Protein AF-A0A937TLM1-F1 (afdb_monomer_lite)

Structure (mmCIF, N/CA/C/O backbone):
data_AF-A0A937TLM1-F1
#
_entry.id   AF-A0A937TLM1-F1
#
loop_
_atom_site.group_PDB
_atom_site.id
_atom_site.type_symbol
_atom_site.label_atom_id
_atom_site.label_alt_id
_atom_site.label_comp_id
_atom_site.label_asym_id
_atom_site.label_entity_id
_atom_site.label_seq_id
_atom_site.pdbx_PDB_ins_code
_atom_site.Cartn_x
_atom_site.Cartn_y
_atom_site.Cartn_z
_atom_site.occupancy
_atom_site.B_iso_or_equiv
_atom_site.auth_seq_id
_atom_site.auth_comp_id
_atom_site.auth_asym_id
_atom_site.auth_atom_id
_atom_site.pdbx_PDB_model_num
ATOM 1 N N . MET A 1 1 ? -3.747 -6.285 -3.279 1.00 82.81 1 MET A N 1
ATOM 2 C CA . MET A 1 1 ? -3.289 -7.308 -4.245 1.00 82.81 1 MET A CA 1
ATOM 3 C C . MET A 1 1 ? -3.858 -7.063 -5.642 1.00 82.81 1 MET A C 1
ATOM 5 O O . MET A 1 1 ? -3.093 -6.644 -6.496 1.00 82.81 1 MET A O 1
ATOM 9 N N . PHE A 1 2 ? -5.172 -7.208 -5.871 1.00 86.44 2 PHE A N 1
ATOM 10 C CA . PHE A 1 2 ? -5.784 -7.059 -7.208 1.00 86.44 2 PHE A CA 1
ATOM 11 C C . PHE A 1 2 ? -5.481 -5.732 -7.913 1.00 86.44 2 PHE A C 1
ATOM 13 O O . PHE A 1 2 ? -5.133 -5.737 -9.086 1.00 86.44 2 PHE A O 1
ATOM 20 N N . ARG A 1 3 ? -5.504 -4.606 -7.188 1.00 90.75 3 ARG A N 1
ATOM 21 C CA . ARG A 1 3 ? -5.095 -3.303 -7.738 1.00 90.75 3 ARG A CA 1
ATOM 22 C C . ARG A 1 3 ? -3.694 -3.328 -8.355 1.00 90.75 3 ARG A C 1
ATOM 24 O O . ARG A 1 3 ? -3.496 -2.808 -9.442 1.00 90.75 3 ARG A O 1
ATOM 31 N N . TYR A 1 4 ? -2.729 -3.915 -7.652 1.00 88.38 4 TYR A N 1
ATOM 32 C CA . TYR A 1 4 ? -1.344 -3.968 -8.116 1.00 88.38 4 TYR A CA 1
ATOM 33 C C . TYR A 1 4 ? -1.192 -4.877 -9.336 1.00 88.38 4 TYR A C 1
ATOM 35 O O . TYR A 1 4 ? -0.414 -4.565 -10.226 1.00 88.38 4 TYR A O 1
ATOM 43 N N . LEU A 1 5 ? -1.988 -5.947 -9.422 1.00 89.12 5 LEU A N 1
ATOM 44 C CA . LEU A 1 5 ? -2.040 -6.794 -10.613 1.00 89.12 5 LEU A CA 1
ATOM 45 C C . LEU A 1 5 ? -2.591 -6.031 -11.829 1.00 89.12 5 LEU A C 1
ATOM 47 O O . LEU A 1 5 ? -2.024 -6.118 -12.911 1.00 89.12 5 LEU A O 1
ATOM 51 N N . LEU A 1 6 ? -3.651 -5.236 -11.642 1.00 89.00 6 LEU A N 1
ATOM 52 C CA . LEU A 1 6 ? -4.195 -4.379 -12.701 1.00 89.00 6 LEU A CA 1
ATOM 53 C C . LEU A 1 6 ? -3.179 -3.330 -13.179 1.00 89.00 6 LEU A C 1
ATOM 55 O O . LEU A 1 6 ? -3.130 -3.031 -14.366 1.00 89.00 6 LEU A O 1
ATOM 59 N N . PHE A 1 7 ? -2.352 -2.798 -12.278 1.00 89.06 7 PHE A N 1
ATOM 60 C CA . PHE A 1 7 ? -1.284 -1.855 -12.629 1.00 89.06 7 PHE A CA 1
ATOM 61 C C . PHE A 1 7 ? -0.081 -2.523 -13.297 1.00 89.06 7 PHE A C 1
ATOM 63 O O . PHE A 1 7 ? 0.546 -1.907 -14.150 1.00 89.06 7 PHE A O 1
ATOM 70 N N . ALA A 1 8 ? 0.223 -3.774 -12.948 1.00 88.50 8 ALA A N 1
ATOM 71 C CA . ALA A 1 8 ? 1.286 -4.540 -13.590 1.00 88.50 8 ALA A CA 1
ATOM 72 C C . ALA A 1 8 ? 0.932 -4.948 -15.031 1.00 88.50 8 ALA A C 1
ATOM 74 O O . ALA A 1 8 ? 1.820 -5.027 -15.872 1.00 88.50 8 ALA A O 1
ATOM 75 N N . LEU A 1 9 ? -0.349 -5.222 -15.304 1.00 88.94 9 LEU A N 1
ATOM 76 C CA . LEU A 1 9 ? -0.834 -5.674 -16.615 1.00 88.94 9 LEU A CA 1
ATOM 77 C C . LEU A 1 9 ? -1.367 -4.537 -17.503 1.00 88.94 9 LEU A C 1
ATOM 79 O O . LEU A 1 9 ? -1.452 -4.700 -18.716 1.00 88.94 9 LEU A O 1
ATOM 83 N N . GLY A 1 10 ? -1.756 -3.406 -16.911 1.00 87.56 10 GLY A N 1
ATOM 84 C CA . GLY A 1 10 ? -2.294 -2.257 -17.635 1.00 87.56 10 GLY A CA 1
ATOM 85 C C . GLY A 1 10 ? -1.233 -1.495 -18.434 1.00 87.56 10 GLY A C 1
ATOM 86 O O . GLY A 1 10 ? -0.053 -1.483 -18.091 1.00 87.56 10 GLY A O 1
ATOM 87 N N . ASN A 1 11 ? -1.668 -0.808 -19.490 1.00 87.69 11 ASN A N 1
ATOM 88 C CA . ASN A 1 11 ? -0.828 0.065 -20.312 1.00 87.69 11 ASN A CA 1
ATOM 89 C C . ASN A 1 11 ? -1.571 1.363 -20.674 1.00 87.69 11 ASN A C 1
ATOM 91 O O . ASN A 1 11 ? -2.758 1.501 -20.385 1.00 87.69 11 ASN A O 1
ATOM 95 N N . ASN A 1 12 ? -0.878 2.317 -21.303 1.00 85.56 12 ASN A N 1
ATOM 96 C CA . ASN A 1 12 ? -1.455 3.609 -21.711 1.00 85.56 12 ASN A CA 1
ATOM 97 C C . ASN A 1 12 ? -2.247 3.551 -23.033 1.00 85.56 12 ASN A C 1
ATOM 99 O O . ASN A 1 12 ? -2.612 4.589 -23.576 1.00 85.56 12 ASN A O 1
ATOM 103 N N . GLU A 1 13 ? -2.503 2.353 -23.557 1.00 88.31 13 GLU A N 1
ATOM 104 C CA . GLU A 1 13 ? -3.184 2.128 -24.830 1.00 88.31 13 GLU A CA 1
ATOM 105 C C . GLU A 1 13 ? -4.476 1.324 -24.594 1.00 88.31 13 GLU A C 1
ATOM 107 O O . GLU A 1 13 ? -5.340 1.723 -23.811 1.00 88.31 13 GLU A O 1
ATOM 112 N N . ALA A 1 14 ? -4.623 0.165 -25.243 1.00 87.12 14 ALA A N 1
ATOM 113 C CA . ALA A 1 14 ? -5.826 -0.660 -25.190 1.00 87.12 14 ALA A CA 1
ATOM 114 C C . ALA A 1 14 ? -6.176 -1.174 -23.778 1.00 87.12 14 ALA A C 1
ATOM 116 O O . ALA A 1 14 ? -7.334 -1.499 -23.515 1.00 87.12 14 ALA A O 1
ATOM 117 N N . MET A 1 15 ? -5.207 -1.248 -22.858 1.00 90.06 15 MET A N 1
ATOM 118 C CA . MET A 1 15 ? -5.407 -1.760 -21.495 1.00 90.06 15 MET A CA 1
ATOM 119 C C . MET A 1 15 ? -5.524 -0.653 -20.436 1.00 90.06 15 MET A C 1
ATOM 121 O O . MET A 1 15 ? -5.478 -0.944 -19.239 1.00 90.06 15 MET A O 1
ATOM 125 N N . VAL A 1 16 ? -5.737 0.607 -20.838 1.00 92.06 16 VAL A N 1
ATOM 126 C CA . VAL A 1 16 ? -5.885 1.743 -19.904 1.00 92.06 16 VAL A CA 1
ATOM 127 C C . VAL A 1 16 ? -7.042 1.560 -18.917 1.00 92.06 16 VAL A C 1
ATOM 129 O O 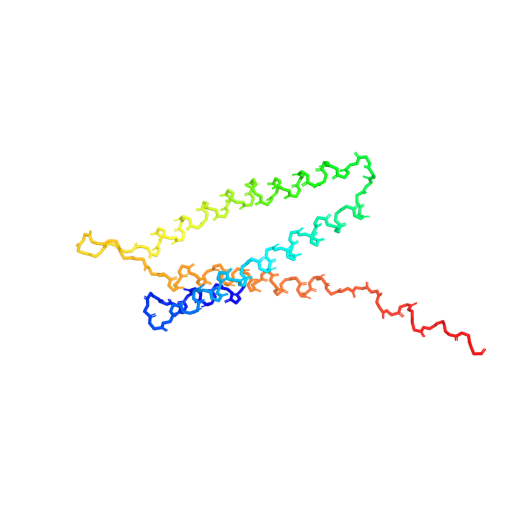. VAL A 1 16 ? -6.977 2.012 -17.773 1.00 92.06 16 VAL A O 1
ATOM 132 N N . TRP A 1 17 ? -8.083 0.822 -19.314 1.00 91.44 17 TRP A N 1
ATOM 133 C CA . TRP A 1 17 ? -9.212 0.499 -18.444 1.00 91.44 17 TRP A CA 1
ATOM 134 C C . TRP A 1 17 ? -8.766 -0.218 -17.161 1.00 91.44 17 TRP A C 1
ATOM 136 O O . TRP A 1 17 ? -9.320 0.058 -16.100 1.00 91.44 17 TRP A O 1
ATOM 146 N N . MET A 1 18 ? -7.721 -1.058 -17.218 1.00 91.44 18 MET A N 1
ATOM 147 C CA . MET A 1 18 ? -7.179 -1.752 -16.043 1.00 91.44 18 MET A CA 1
ATOM 148 C C . MET A 1 18 ? -6.607 -0.752 -15.032 1.00 91.44 18 MET A C 1
ATOM 150 O O . MET A 1 18 ? -6.803 -0.909 -13.825 1.00 91.44 18 MET A O 1
ATOM 154 N N . LEU A 1 19 ? -5.965 0.319 -15.514 1.00 90.94 19 LEU A N 1
ATOM 155 C CA . LEU A 1 19 ? -5.447 1.396 -14.670 1.00 90.94 19 LEU A CA 1
ATOM 156 C C . LEU A 1 19 ? -6.595 2.157 -13.996 1.00 90.94 19 LEU A C 1
ATOM 158 O O . LEU A 1 19 ? -6.580 2.340 -12.779 1.00 90.94 19 LEU A O 1
ATOM 162 N N . TYR A 1 20 ? -7.639 2.527 -14.742 1.00 93.06 20 TYR A N 1
ATOM 163 C CA . TYR A 1 20 ? -8.807 3.194 -14.156 1.00 93.06 20 TYR A CA 1
ATOM 164 C C . TYR A 1 20 ? -9.536 2.314 -13.140 1.00 93.06 20 TYR A C 1
ATOM 166 O O . TYR A 1 20 ? -9.853 2.774 -12.041 1.00 93.06 20 TYR A O 1
ATOM 174 N N . THR A 1 21 ? -9.734 1.029 -13.443 1.00 92.56 21 THR A N 1
ATOM 175 C CA . THR A 1 21 ? -10.310 0.071 -12.493 1.00 92.56 21 THR A CA 1
ATOM 176 C C . THR A 1 21 ? -9.444 -0.053 -11.239 1.00 92.56 21 THR A C 1
ATOM 178 O O . THR A 1 21 ? -9.974 -0.071 -10.129 1.00 92.56 21 THR A O 1
ATOM 181 N N . GLY A 1 22 ? -8.116 -0.078 -11.381 1.00 91.75 22 GLY A N 1
ATOM 182 C CA . GLY A 1 22 ? -7.199 -0.105 -10.244 1.00 91.75 22 GLY A CA 1
ATOM 183 C C . GLY A 1 22 ? -7.293 1.148 -9.363 1.00 91.75 22 GLY A C 1
ATOM 184 O O . GLY A 1 22 ? -7.252 1.031 -8.136 1.00 91.75 22 GLY A O 1
ATOM 185 N N . ILE A 1 23 ? -7.476 2.332 -9.956 1.00 91.94 23 ILE A N 1
ATOM 186 C CA . ILE A 1 23 ? -7.670 3.595 -9.224 1.00 91.94 23 ILE A CA 1
ATOM 187 C C . ILE A 1 23 ? -9.000 3.585 -8.458 1.00 91.94 23 ILE A C 1
ATOM 189 O O . ILE A 1 23 ? -9.020 3.894 -7.269 1.00 91.94 23 ILE A O 1
ATOM 193 N N . ILE A 1 24 ? -10.098 3.169 -9.095 1.00 94.38 24 ILE A N 1
ATOM 194 C CA . ILE A 1 24 ? -11.414 3.078 -8.439 1.00 94.38 24 ILE A CA 1
ATOM 195 C C . ILE A 1 24 ? -11.360 2.092 -7.268 1.00 94.38 24 ILE A C 1
ATOM 197 O O . ILE A 1 24 ? -11.777 2.413 -6.154 1.00 94.38 24 ILE A O 1
ATOM 201 N N . LEU A 1 25 ? -10.783 0.908 -7.498 1.00 92.50 25 LEU A N 1
ATOM 202 C CA . LEU A 1 25 ? -10.622 -0.107 -6.462 1.00 92.50 25 LEU A CA 1
ATOM 203 C C . LEU A 1 25 ? -9.787 0.416 -5.286 1.00 92.50 25 LEU A C 1
ATOM 205 O O . LEU A 1 25 ? -10.059 0.064 -4.141 1.00 92.50 25 LEU A O 1
ATOM 209 N N . HIS A 1 26 ? -8.793 1.273 -5.546 1.00 90.06 26 HIS A N 1
ATOM 210 C CA . HIS A 1 26 ? -8.019 1.903 -4.483 1.00 90.06 26 HIS A CA 1
ATOM 211 C C . HIS A 1 26 ? -8.899 2.719 -3.541 1.00 90.06 26 HIS A C 1
ATOM 213 O O . HIS A 1 26 ? -8.802 2.516 -2.334 1.00 90.06 26 HIS A O 1
ATOM 219 N N . GLY A 1 27 ? -9.750 3.593 -4.087 1.00 88.00 27 GLY A N 1
ATOM 220 C CA . GLY A 1 27 ? -10.615 4.469 -3.298 1.00 88.00 27 GLY A CA 1
ATOM 221 C C . GLY A 1 27 ? -11.564 3.679 -2.403 1.00 88.00 27 GLY A C 1
ATOM 222 O O . GLY A 1 27 ? -11.623 3.923 -1.202 1.00 88.00 27 GLY A O 1
ATOM 223 N N . VAL A 1 28 ? -12.218 2.660 -2.966 1.00 90.44 28 VAL A N 1
ATOM 224 C CA . VAL A 1 28 ? -13.136 1.791 -2.215 1.00 90.44 28 VAL A CA 1
ATOM 225 C C . VAL A 1 28 ? -12.402 1.050 -1.094 1.00 90.44 28 VAL A C 1
ATOM 227 O O . VAL A 1 28 ? -12.834 1.076 0.055 1.00 90.44 28 VAL A O 1
ATOM 230 N N . CYS A 1 29 ? -11.265 0.411 -1.390 1.00 89.25 29 CYS A N 1
ATOM 231 C CA . CYS A 1 29 ? -10.501 -0.312 -0.370 1.00 89.25 29 CYS A CA 1
ATOM 232 C C . CYS A 1 29 ? -9.941 0.613 0.717 1.00 89.25 29 CYS A C 1
ATOM 234 O O . CYS A 1 29 ? -9.893 0.225 1.883 1.00 89.25 29 CYS A O 1
ATOM 236 N N . TYR A 1 30 ? -9.487 1.804 0.330 1.00 86.31 30 TYR A N 1
ATOM 237 C CA . TYR A 1 30 ? -8.957 2.801 1.246 1.00 86.31 30 TYR A CA 1
ATOM 238 C C . TYR A 1 30 ? -10.039 3.265 2.223 1.00 86.31 30 TYR A C 1
ATOM 240 O O . TYR A 1 30 ? -9.835 3.171 3.430 1.00 86.31 30 TYR A O 1
ATOM 248 N N . ASP A 1 31 ? -11.210 3.662 1.726 1.00 88.81 31 ASP A N 1
ATOM 249 C CA . ASP A 1 31 ? -12.311 4.118 2.576 1.00 88.81 31 ASP A CA 1
ATOM 250 C C . ASP A 1 31 ? -12.714 3.042 3.592 1.00 88.81 31 ASP A C 1
ATOM 252 O O . ASP A 1 31 ? -12.646 3.264 4.801 1.00 88.81 31 ASP A O 1
ATOM 256 N N . PHE A 1 32 ? -12.991 1.820 3.127 1.00 85.50 32 PHE A N 1
ATOM 257 C CA . PHE A 1 32 ? -13.384 0.735 4.023 1.00 85.50 32 PHE A CA 1
ATOM 258 C C . PHE A 1 32 ? -12.320 0.406 5.068 1.00 85.50 32 PHE A C 1
ATOM 260 O O . PHE A 1 32 ? -12.665 0.215 6.233 1.00 85.50 32 PHE A O 1
ATOM 267 N N . PHE A 1 33 ? -11.044 0.328 4.688 1.00 84.44 33 PHE A N 1
ATOM 268 C CA . PHE A 1 33 ? -9.986 -0.029 5.630 1.00 84.44 33 PHE A CA 1
ATOM 269 C C . PHE A 1 33 ? -9.780 1.056 6.690 1.00 84.44 33 PHE A C 1
ATOM 271 O O . PHE A 1 33 ? -9.724 0.751 7.883 1.00 84.44 33 PHE A O 1
ATOM 278 N N . PHE A 1 34 ? -9.712 2.320 6.270 1.00 83.81 34 PHE A N 1
ATOM 279 C CA . PHE A 1 34 ? -9.460 3.425 7.186 1.00 83.81 34 PHE A CA 1
ATOM 280 C C . PHE A 1 34 ? -10.682 3.742 8.040 1.00 83.81 34 PHE A C 1
ATOM 282 O O . PHE A 1 34 ? -10.560 3.741 9.261 1.00 83.81 34 PHE A O 1
ATOM 289 N N . VAL A 1 35 ? -11.865 3.914 7.448 1.00 86.00 35 VAL A N 1
ATOM 290 C CA . VAL A 1 35 ? -13.084 4.234 8.204 1.00 86.00 35 VAL A CA 1
ATOM 291 C C . VAL A 1 35 ? -13.427 3.105 9.178 1.00 86.00 35 VAL A C 1
ATOM 293 O O . VAL A 1 35 ? -13.662 3.358 10.360 1.00 86.00 35 VAL A O 1
ATOM 296 N N . THR A 1 36 ? -13.374 1.840 8.742 1.00 87.44 36 THR A N 1
ATOM 297 C CA . THR A 1 36 ? -13.635 0.700 9.643 1.00 87.44 36 THR A CA 1
ATOM 298 C C . THR A 1 36 ? -12.573 0.591 10.734 1.00 87.44 36 THR A C 1
ATOM 300 O O . THR A 1 36 ? -12.913 0.330 11.889 1.00 87.44 36 THR A O 1
ATOM 303 N N . GLY A 1 37 ? -11.298 0.820 10.406 1.00 85.31 37 GLY A N 1
ATOM 304 C CA . GLY A 1 37 ? -10.207 0.819 11.381 1.00 85.31 37 GLY A CA 1
ATOM 305 C C . GLY A 1 37 ? -10.388 1.894 12.453 1.00 85.31 37 GLY A C 1
ATOM 306 O O . GLY A 1 37 ? -10.266 1.612 13.647 1.00 85.31 37 GLY A O 1
ATOM 307 N N . GLN A 1 38 ? -10.771 3.102 12.042 1.00 86.38 38 GLN A N 1
ATOM 308 C CA . GLN A 1 38 ? -11.069 4.203 12.952 1.00 86.38 38 GLN A CA 1
ATOM 309 C C . GLN A 1 38 ? -12.276 3.879 13.842 1.00 86.38 38 GLN A C 1
ATOM 311 O O . GLN A 1 38 ? -12.184 4.053 15.057 1.00 86.38 38 GLN A O 1
ATOM 316 N N . ILE A 1 39 ? -13.368 3.337 13.289 1.00 88.00 39 ILE A N 1
ATOM 317 C CA . ILE A 1 39 ? -14.546 2.911 14.070 1.00 88.00 39 ILE A CA 1
ATOM 318 C C . ILE A 1 39 ? -14.178 1.805 15.071 1.00 88.00 39 ILE A C 1
ATOM 320 O O . ILE A 1 39 ? -14.628 1.828 16.217 1.00 88.00 39 ILE A O 1
ATOM 324 N N . PHE A 1 40 ? -13.363 0.829 14.664 1.00 86.44 40 PHE A N 1
ATOM 325 C CA . PHE A 1 40 ? -12.926 -0.261 15.536 1.00 86.44 40 PHE A CA 1
ATOM 326 C C . PHE A 1 40 ? -12.116 0.259 16.726 1.00 86.44 40 PHE A C 1
ATOM 328 O O . PHE A 1 40 ? -12.375 -0.122 17.870 1.00 86.44 40 PHE A O 1
ATOM 335 N N . VAL A 1 41 ? -11.170 1.163 16.474 1.00 85.62 41 VAL A N 1
ATOM 336 C CA . VAL A 1 41 ? -10.363 1.757 17.541 1.00 85.62 41 VAL A CA 1
ATOM 337 C C . VAL A 1 41 ? -11.190 2.666 18.432 1.00 85.62 41 VAL A C 1
ATOM 339 O O . VAL A 1 41 ? -11.037 2.595 19.648 1.00 85.62 41 VAL A O 1
ATOM 342 N N . ASP A 1 42 ? -12.125 3.436 17.879 1.00 85.75 42 ASP A N 1
ATOM 343 C CA . ASP A 1 42 ?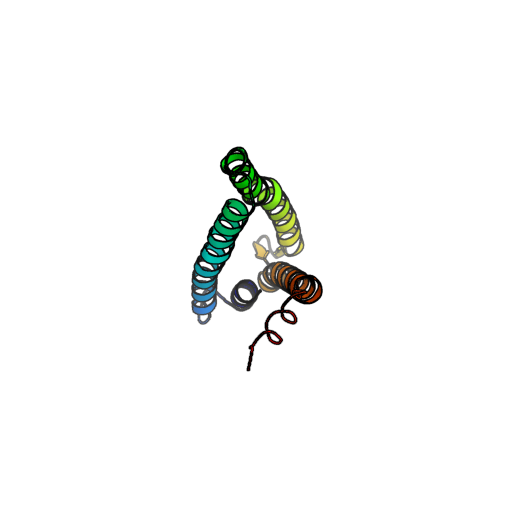 -13.044 4.238 18.685 1.00 85.75 42 ASP A CA 1
ATOM 344 C C . ASP A 1 42 ? -13.916 3.379 19.621 1.00 85.75 42 ASP A C 1
ATOM 346 O O . ASP A 1 42 ? -14.167 3.761 20.766 1.00 85.75 42 ASP A O 1
ATOM 350 N N . LYS A 1 43 ? -14.328 2.186 19.168 1.00 86.19 43 LYS A N 1
ATOM 351 C CA . LYS A 1 43 ? -15.062 1.212 19.992 1.00 86.19 43 LYS A CA 1
ATOM 352 C C . LYS A 1 43 ? -14.198 0.545 21.061 1.00 86.19 43 LYS A C 1
ATOM 354 O O . LYS A 1 43 ? -14.725 0.168 22.106 1.00 86.19 43 LYS A O 1
ATOM 359 N N . LYS A 1 44 ? -12.905 0.336 20.799 1.00 86.62 44 LYS A N 1
ATOM 360 C CA . LYS A 1 44 ? -12.002 -0.379 21.716 1.00 86.62 44 LYS A CA 1
ATOM 361 C C . LYS A 1 44 ? -11.307 0.547 22.719 1.00 86.62 44 LYS A C 1
ATOM 363 O O . LYS A 1 44 ? -10.961 0.091 23.808 1.00 86.62 44 LYS A O 1
ATOM 368 N N . ALA A 1 45 ? -11.095 1.816 22.369 1.00 87.25 45 ALA A N 1
ATOM 369 C CA . ALA A 1 45 ? -10.377 2.784 23.189 1.00 87.25 45 ALA A CA 1
ATOM 370 C C . ALA A 1 45 ? -11.263 3.403 24.296 1.00 87.25 45 ALA A C 1
ATOM 372 O O . ALA A 1 45 ? -12.424 3.740 24.046 1.00 87.25 45 ALA A O 1
ATOM 373 N N . PRO A 1 46 ? -10.717 3.631 25.507 1.00 84.44 46 PRO A N 1
ATOM 374 C CA . PRO A 1 46 ? -11.389 4.396 26.557 1.00 84.44 46 PRO A CA 1
ATOM 375 C C . PRO A 1 46 ? -11.728 5.816 26.092 1.00 84.44 46 PRO A C 1
ATOM 377 O O . PRO A 1 46 ? -10.939 6.432 25.375 1.00 84.44 46 PRO A O 1
ATOM 380 N N . SER A 1 47 ? -12.853 6.372 26.552 1.00 82.12 47 SER A N 1
ATOM 381 C CA . SER A 1 47 ? -13.374 7.674 26.097 1.00 82.12 47 SER A CA 1
ATOM 382 C C . SER A 1 47 ? -12.360 8.824 26.147 1.00 82.12 47 SER A C 1
ATOM 384 O O . SER A 1 47 ? -12.338 9.650 25.240 1.00 82.12 47 SER A O 1
ATOM 386 N N . HIS A 1 48 ? -11.480 8.842 27.150 1.00 87.44 48 HIS A N 1
ATOM 387 C CA . HIS A 1 48 ? -10.451 9.870 27.327 1.00 87.44 48 HIS A CA 1
ATOM 388 C C . HIS A 1 48 ? -9.199 9.685 26.442 1.00 87.44 48 HIS A C 1
ATOM 390 O O . HIS A 1 48 ? -8.412 10.616 26.313 1.00 87.44 48 HIS A O 1
ATOM 396 N N . LEU A 1 49 ? -9.007 8.518 25.808 1.00 88.06 49 LEU A N 1
ATOM 397 C CA . LEU A 1 49 ? -7.845 8.215 24.950 1.00 88.06 49 LEU A CA 1
ATOM 398 C C . LEU A 1 49 ? -8.191 8.092 23.465 1.00 88.06 49 LEU A C 1
ATOM 400 O O . LEU A 1 49 ? -7.286 7.945 22.646 1.00 88.06 49 LEU A O 1
ATOM 404 N N . LYS A 1 50 ? -9.472 8.181 23.093 1.00 87.56 50 LYS A N 1
ATOM 405 C CA . LYS A 1 50 ? -9.937 8.049 21.702 1.00 87.56 50 LYS A CA 1
ATOM 406 C C . LYS A 1 50 ? -9.169 8.949 20.735 1.00 87.56 50 LYS A C 1
ATOM 408 O O . LYS A 1 50 ? -8.637 8.460 19.744 1.00 87.56 50 LYS A O 1
ATOM 413 N N . ALA A 1 51 ? -9.040 10.237 21.056 1.00 88.06 51 ALA A N 1
ATOM 414 C CA . ALA A 1 51 ? -8.317 11.193 20.216 1.00 88.06 51 ALA A CA 1
ATOM 415 C C . ALA A 1 51 ? -6.833 10.818 20.041 1.00 88.06 51 ALA A C 1
ATOM 417 O O . ALA A 1 51 ? -6.300 10.883 18.935 1.00 88.06 51 ALA A O 1
ATOM 418 N N . SER A 1 52 ? -6.182 10.354 21.113 1.00 91.50 52 SER A N 1
ATOM 419 C CA . SER A 1 52 ? -4.788 9.900 21.070 1.00 91.50 52 SER A CA 1
ATOM 420 C C . SER A 1 52 ? -4.629 8.625 20.232 1.00 91.50 52 SER A C 1
ATOM 422 O O . SER A 1 52 ? -3.720 8.542 19.409 1.00 91.50 52 SER A O 1
ATOM 424 N N . ALA A 1 53 ? -5.554 7.668 20.356 1.00 89.00 53 ALA A N 1
ATOM 425 C CA . ALA A 1 53 ? -5.543 6.431 19.578 1.00 89.00 53 ALA A CA 1
ATOM 426 C C . ALA A 1 53 ? -5.766 6.682 18.072 1.00 89.00 53 ALA A C 1
ATOM 428 O O . ALA A 1 53 ? -5.060 6.112 17.241 1.00 89.00 53 ALA A O 1
ATOM 429 N N . GLN A 1 54 ? -6.683 7.586 17.710 1.00 87.81 54 GLN A N 1
ATOM 430 C CA . GLN A 1 54 ? -6.893 8.013 16.317 1.00 87.81 54 GLN A CA 1
ATOM 431 C C . GLN A 1 54 ? -5.661 8.730 15.746 1.00 87.81 54 GLN A C 1
ATOM 433 O O . GLN A 1 54 ? -5.243 8.459 14.616 1.00 87.81 54 GLN A O 1
ATOM 438 N N . GLY A 1 55 ? -5.036 9.605 16.543 1.00 90.38 55 GLY A N 1
ATOM 439 C CA . GLY A 1 55 ? -3.776 10.254 16.182 1.00 90.38 55 GLY A CA 1
ATOM 440 C C . GLY A 1 55 ? -2.649 9.244 15.962 1.00 90.38 55 GLY A C 1
ATOM 441 O O . GLY A 1 55 ? -1.908 9.354 14.990 1.00 90.38 55 GLY A O 1
ATOM 442 N N . MET A 1 56 ? -2.566 8.208 16.800 1.00 91.81 56 MET A N 1
ATOM 443 C CA . MET A 1 56 ? -1.564 7.147 16.677 1.00 91.81 56 MET A CA 1
ATOM 444 C C . MET A 1 56 ? -1.744 6.317 15.402 1.00 91.81 56 MET A C 1
ATOM 446 O O . MET A 1 56 ? -0.756 6.050 14.727 1.00 91.81 56 MET A O 1
ATOM 450 N N . ILE A 1 57 ? -2.975 5.953 15.025 1.00 88.75 57 ILE A N 1
ATOM 451 C CA . ILE A 1 57 ? -3.249 5.261 13.748 1.00 88.75 57 ILE A CA 1
ATOM 452 C C . ILE A 1 57 ? -2.844 6.132 12.568 1.00 88.75 57 ILE A C 1
ATOM 454 O O . ILE A 1 57 ? -2.194 5.662 11.633 1.00 88.75 57 ILE A O 1
ATOM 458 N N . THR A 1 58 ? -3.212 7.410 12.624 1.00 90.06 58 THR A N 1
ATOM 459 C CA . THR A 1 58 ? -2.882 8.386 11.586 1.00 90.06 58 THR A CA 1
ATOM 460 C C . THR A 1 58 ? -1.367 8.516 11.438 1.00 90.06 58 THR A C 1
ATOM 462 O O . THR A 1 58 ? -0.847 8.406 10.331 1.00 90.06 58 THR A O 1
ATOM 465 N N . PHE A 1 59 ? -0.638 8.659 12.547 1.00 93.44 59 PHE A N 1
ATOM 466 C CA . PHE A 1 59 ? 0.822 8.713 12.559 1.00 93.44 59 PHE A CA 1
ATOM 467 C C . PHE A 1 59 ? 1.464 7.408 12.075 1.00 93.44 59 PHE A C 1
ATOM 469 O O . PHE A 1 59 ? 2.384 7.437 11.262 1.00 93.44 59 PHE A O 1
ATOM 476 N N . ALA A 1 60 ? 0.978 6.256 12.536 1.00 92.81 60 ALA A N 1
ATOM 477 C CA . ALA A 1 60 ? 1.496 4.964 12.108 1.00 92.81 60 ALA A CA 1
ATOM 478 C C . ALA A 1 60 ? 1.322 4.771 10.596 1.00 92.81 60 ALA A C 1
ATOM 480 O O . ALA A 1 60 ? 2.215 4.240 9.941 1.00 92.81 60 ALA A O 1
ATOM 481 N N . THR A 1 61 ? 0.211 5.250 10.032 1.00 88.81 61 THR A N 1
ATOM 482 C CA . THR A 1 61 ? -0.115 5.014 8.624 1.00 88.81 61 THR A CA 1
ATOM 483 C C . THR A 1 61 ? 0.472 6.062 7.680 1.00 88.81 61 THR A C 1
ATOM 485 O O . THR A 1 61 ? 1.124 5.705 6.701 1.00 88.81 61 THR A O 1
ATOM 488 N N . TYR A 1 62 ? 0.287 7.351 7.975 1.00 89.88 62 TYR A N 1
ATOM 489 C CA . TYR A 1 62 ? 0.752 8.457 7.125 1.00 89.88 62 TYR A CA 1
ATOM 490 C C . TYR A 1 62 ? 2.082 9.06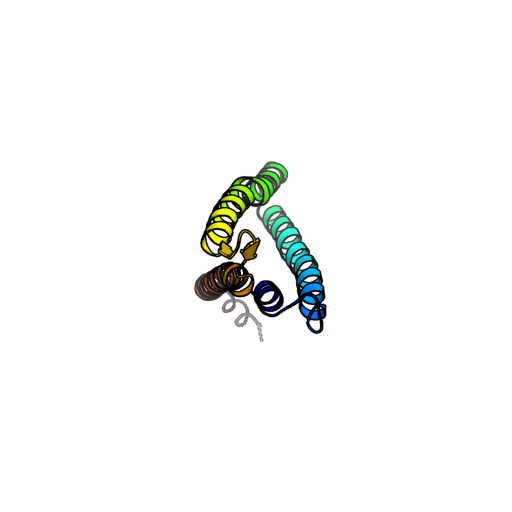2 7.554 1.00 89.88 62 TYR A C 1
ATOM 492 O O . TYR A 1 62 ? 2.716 9.745 6.760 1.00 89.88 62 TYR A O 1
ATOM 500 N N . GLY A 1 63 ? 2.516 8.823 8.788 1.00 92.75 63 GLY A N 1
ATOM 501 C CA . GLY A 1 63 ? 3.856 9.179 9.233 1.00 92.75 63 GLY A CA 1
ATOM 502 C C . GLY A 1 63 ? 4.824 8.056 8.893 1.00 92.75 63 GLY A C 1
ATOM 503 O O . GLY A 1 63 ? 5.405 8.010 7.809 1.00 92.75 63 GLY A O 1
ATOM 504 N N . LEU A 1 64 ? 4.977 7.119 9.826 1.00 94.69 64 LEU A N 1
ATOM 505 C CA . LEU A 1 64 ? 6.012 6.092 9.737 1.00 94.69 64 LEU A CA 1
ATOM 506 C C . LEU A 1 64 ? 5.799 5.135 8.555 1.00 94.69 64 LEU A C 1
ATOM 508 O O . LEU A 1 64 ? 6.742 4.848 7.819 1.00 94.69 64 LEU A O 1
ATOM 512 N N . GLY A 1 65 ? 4.567 4.665 8.348 1.00 92.19 65 GLY A N 1
ATOM 513 C CA . GLY A 1 65 ? 4.234 3.733 7.271 1.00 92.19 65 GLY A CA 1
ATOM 514 C C . GLY A 1 65 ? 4.516 4.313 5.887 1.00 92.19 65 GLY A C 1
ATOM 515 O O . GLY A 1 65 ? 5.186 3.676 5.073 1.00 92.19 65 GLY A O 1
ATOM 516 N N . MET A 1 66 ? 4.071 5.546 5.634 1.00 93.12 66 MET A N 1
ATOM 517 C CA . MET A 1 66 ? 4.341 6.239 4.373 1.00 93.12 66 MET A CA 1
ATOM 518 C C . MET A 1 66 ? 5.832 6.525 4.179 1.00 93.12 66 MET A C 1
ATOM 520 O O . MET A 1 66 ? 6.335 6.348 3.069 1.00 93.12 66 MET A O 1
ATOM 524 N N . PHE A 1 67 ? 6.549 6.918 5.235 1.00 94.94 67 PHE A N 1
ATOM 525 C CA . PHE A 1 67 ? 7.991 7.157 5.170 1.00 94.94 67 PHE A CA 1
ATOM 526 C C . PHE A 1 67 ? 8.755 5.904 4.725 1.00 94.94 67 PHE A C 1
ATOM 528 O O . PHE A 1 67 ? 9.458 5.932 3.713 1.00 94.94 67 PHE A O 1
ATOM 535 N N . ILE A 1 68 ? 8.559 4.782 5.426 1.00 94.75 68 ILE A N 1
ATOM 536 C CA . ILE A 1 68 ? 9.216 3.509 5.096 1.00 94.75 68 ILE A CA 1
ATOM 537 C C . ILE A 1 68 ? 8.782 3.031 3.706 1.00 94.75 68 ILE A C 1
ATOM 539 O O . ILE A 1 68 ? 9.621 2.621 2.905 1.00 94.75 68 ILE A O 1
ATOM 543 N N . GLY A 1 69 ? 7.485 3.115 3.397 1.00 91.62 69 GLY A N 1
ATOM 544 C CA . GLY A 1 69 ? 6.936 2.682 2.114 1.00 91.62 69 GLY A CA 1
ATOM 545 C C . GLY A 1 69 ? 7.511 3.459 0.931 1.00 91.62 69 GLY A C 1
ATOM 546 O O . GLY A 1 69 ? 7.867 2.859 -0.080 1.00 91.62 69 GLY A O 1
ATOM 547 N N . THR A 1 70 ? 7.660 4.776 1.067 1.00 92.94 70 THR A N 1
ATOM 548 C CA . THR A 1 70 ? 8.216 5.636 0.011 1.00 92.94 70 THR A CA 1
ATOM 549 C C . THR A 1 70 ? 9.702 5.370 -0.183 1.00 92.94 70 THR A C 1
ATOM 551 O O . THR A 1 70 ? 10.156 5.230 -1.317 1.00 92.94 70 THR A O 1
ATOM 554 N N . TRP A 1 71 ? 10.454 5.235 0.912 1.00 94.00 71 TRP A N 1
ATOM 555 C CA . TRP A 1 71 ? 11.875 4.900 0.854 1.00 94.00 71 TRP A CA 1
ATOM 556 C C . TRP A 1 71 ? 12.112 3.549 0.167 1.00 94.00 71 TRP A C 1
ATOM 558 O O . TRP A 1 71 ? 12.890 3.459 -0.782 1.00 94.00 71 TRP A O 1
ATOM 568 N N . PHE A 1 72 ? 11.370 2.518 0.573 1.00 93.81 72 PHE A N 1
ATOM 569 C CA . PHE A 1 72 ? 11.451 1.188 -0.026 1.00 93.81 72 PHE A CA 1
ATOM 570 C C . PHE A 1 72 ? 10.997 1.174 -1.494 1.00 93.81 72 PHE A C 1
ATOM 572 O O . PHE A 1 72 ? 11.656 0.573 -2.341 1.00 93.81 72 PHE A O 1
ATOM 579 N N . SER A 1 73 ? 9.915 1.887 -1.825 1.00 91.19 73 SER A N 1
ATOM 580 C CA . SER A 1 73 ? 9.453 2.034 -3.209 1.00 91.19 73 SER A CA 1
ATOM 581 C C . SER A 1 73 ? 10.504 2.710 -4.089 1.00 91.19 73 SER A C 1
ATOM 583 O O . SER A 1 73 ? 10.678 2.301 -5.233 1.00 91.19 73 SER A O 1
ATOM 585 N N . GLY A 1 74 ? 11.217 3.715 -3.573 1.00 90.75 74 GLY A N 1
ATOM 586 C CA . GLY A 1 74 ? 12.297 4.385 -4.298 1.00 90.75 74 GLY A CA 1
ATOM 587 C C . GLY A 1 74 ? 13.450 3.439 -4.638 1.00 90.75 74 GLY A C 1
ATOM 588 O O . GLY A 1 74 ? 13.934 3.451 -5.767 1.00 90.75 74 GLY A O 1
ATOM 589 N N . LEU A 1 75 ? 13.836 2.568 -3.698 1.00 91.75 75 LEU A N 1
ATOM 590 C CA . LEU A 1 75 ? 14.862 1.544 -3.929 1.00 91.75 75 LEU A CA 1
ATOM 591 C C . LEU A 1 75 ? 14.442 0.545 -5.012 1.00 91.75 75 LEU A C 1
ATOM 593 O O . LEU A 1 75 ? 15.231 0.244 -5.905 1.00 91.75 75 LEU A O 1
ATOM 597 N N . ILE A 1 76 ? 13.195 0.067 -4.960 1.00 91.31 76 ILE A N 1
ATOM 598 C CA . ILE A 1 76 ? 12.651 -0.854 -5.967 1.00 91.31 76 ILE A CA 1
ATOM 599 C C . ILE A 1 76 ? 12.649 -0.196 -7.342 1.00 91.31 76 ILE A C 1
ATOM 601 O O . ILE A 1 76 ? 13.200 -0.753 -8.286 1.00 91.31 76 ILE A O 1
ATOM 605 N N . VAL A 1 77 ? 12.055 0.995 -7.462 1.00 90.69 77 VAL A N 1
ATOM 606 C CA . VAL A 1 77 ? 11.987 1.699 -8.746 1.00 90.69 77 VAL A CA 1
ATOM 607 C C . VAL A 1 77 ? 13.394 1.922 -9.284 1.00 90.69 77 VAL A C 1
ATOM 609 O O . VAL A 1 77 ? 13.636 1.608 -10.443 1.00 90.69 77 VAL A O 1
ATOM 612 N N . GLY A 1 78 ? 14.339 2.367 -8.451 1.00 88.50 78 GLY A N 1
ATOM 613 C CA . GLY A 1 78 ? 15.736 2.543 -8.846 1.00 88.50 78 GLY A CA 1
ATOM 614 C C . GLY A 1 78 ? 16.386 1.263 -9.381 1.00 88.50 78 GLY A C 1
ATOM 615 O O . GLY A 1 78 ? 17.060 1.315 -10.403 1.00 88.50 78 GLY A O 1
ATOM 616 N N . PHE A 1 79 ? 16.141 0.112 -8.748 1.00 87.25 79 PHE A N 1
ATOM 617 C CA . PHE A 1 79 ? 16.687 -1.179 -9.184 1.00 87.25 79 PHE A CA 1
ATOM 618 C C . PHE A 1 79 ? 16.107 -1.658 -10.524 1.00 87.25 79 PHE A C 1
ATOM 620 O O . PHE A 1 79 ? 16.833 -2.183 -11.362 1.00 87.25 79 PHE A O 1
ATOM 627 N N . PHE A 1 80 ? 14.810 -1.436 -10.752 1.00 87.19 80 PHE A N 1
ATOM 628 C CA . PHE A 1 80 ? 14.106 -1.797 -11.994 1.00 87.19 80 PHE A CA 1
ATOM 629 C C . PHE A 1 80 ? 14.097 -0.665 -13.033 1.00 87.19 80 PHE A C 1
ATOM 631 O O . PHE A 1 80 ? 13.281 -0.649 -13.959 1.00 87.19 80 PHE A O 1
ATOM 638 N N . THR A 1 81 ? 15.008 0.297 -12.886 1.00 87.50 81 THR A N 1
ATOM 639 C CA . THR A 1 81 ? 15.232 1.367 -13.853 1.00 87.50 81 THR A CA 1
ATOM 640 C C . THR A 1 81 ? 16.521 1.092 -14.611 1.00 87.50 81 THR A C 1
ATOM 642 O O . THR A 1 81 ? 17.602 1.076 -14.031 1.00 87.50 81 THR A O 1
ATOM 645 N N . THR A 1 82 ? 16.421 0.898 -15.924 1.00 80.62 82 THR A N 1
ATOM 646 C CA . THR A 1 82 ? 17.579 0.727 -16.810 1.00 80.62 82 THR A CA 1
ATOM 647 C C . THR A 1 82 ? 17.738 1.963 -17.685 1.00 80.62 82 THR A C 1
ATOM 649 O O . THR A 1 82 ? 16.766 2.453 -18.252 1.00 80.62 82 THR A O 1
ATOM 652 N N . SER A 1 83 ? 18.965 2.469 -17.820 1.00 75.62 83 SER A N 1
ATOM 653 C CA . SER A 1 83 ? 19.281 3.498 -18.813 1.00 75.62 83 SER A CA 1
ATOM 654 C C . SER A 1 83 ? 19.740 2.818 -20.097 1.00 75.62 83 SER A C 1
ATOM 656 O O . SER A 1 83 ? 20.783 2.164 -20.113 1.00 75.62 83 SER A O 1
ATOM 658 N N . GLN A 1 84 ? 18.960 2.947 -21.168 1.00 68.62 84 GLN A N 1
ATOM 659 C CA . GLN A 1 84 ? 19.326 2.459 -22.495 1.00 68.62 84 GLN A CA 1
ATOM 660 C C . GLN A 1 84 ? 19.348 3.651 -23.455 1.00 68.62 84 GLN A C 1
ATOM 662 O O . GLN A 1 84 ? 18.369 4.383 -23.568 1.00 68.62 84 GLN A O 1
ATOM 667 N N . ASN A 1 85 ? 20.483 3.885 -24.123 1.00 69.06 85 ASN A N 1
ATOM 668 C CA . ASN A 1 85 ? 20.675 5.005 -25.060 1.00 69.06 85 ASN A CA 1
ATOM 669 C C . ASN A 1 85 ? 20.334 6.397 -24.483 1.00 69.06 85 ASN A C 1
ATOM 671 O O . ASN A 1 85 ? 19.793 7.250 -25.182 1.00 69.06 85 ASN A O 1
ATOM 675 N N . GLY A 1 86 ? 20.625 6.631 -23.199 1.00 74.38 86 GLY A N 1
ATOM 676 C CA . GLY A 1 86 ? 20.319 7.902 -22.531 1.00 74.38 86 GLY A CA 1
ATOM 677 C C . GLY A 1 86 ? 18.834 8.104 -22.208 1.00 74.38 86 GLY A C 1
ATOM 678 O O . GLY A 1 86 ? 18.466 9.167 -21.713 1.00 74.38 86 GLY A O 1
ATOM 679 N N . GLN A 1 87 ? 17.989 7.097 -22.453 1.00 73.19 87 GLN A N 1
ATOM 680 C CA . GLN A 1 87 ? 16.598 7.078 -22.023 1.00 73.19 87 GLN A CA 1
ATOM 681 C C . GLN A 1 87 ? 16.418 6.163 -20.815 1.00 73.19 87 GLN A C 1
ATOM 683 O O . GLN A 1 87 ? 16.852 5.010 -20.796 1.00 73.19 87 GLN A O 1
ATOM 688 N N . THR A 1 88 ? 15.759 6.703 -19.796 1.00 80.31 88 THR A N 1
ATOM 689 C CA . THR A 1 88 ? 15.381 5.980 -18.585 1.00 80.31 88 THR A CA 1
ATOM 690 C C . THR A 1 88 ? 14.172 5.097 -18.886 1.00 80.31 88 THR A C 1
ATOM 692 O O . THR A 1 88 ? 13.074 5.604 -19.111 1.00 80.31 88 THR A O 1
ATOM 695 N N . MET A 1 89 ? 14.363 3.779 -18.890 1.00 82.19 89 MET A N 1
ATOM 696 C CA . MET A 1 89 ? 13.294 2.794 -19.033 1.00 82.19 89 MET A CA 1
ATOM 697 C C . MET A 1 89 ? 12.971 2.161 -17.681 1.00 82.19 89 MET A C 1
ATOM 699 O O . MET A 1 89 ? 13.840 1.591 -17.020 1.00 82.19 89 MET A O 1
ATOM 703 N N . HIS A 1 90 ? 11.704 2.253 -17.281 1.00 86.31 90 HIS A N 1
ATOM 704 C CA . HIS A 1 90 ? 11.189 1.645 -16.057 1.00 86.31 90 HIS A CA 1
ATOM 705 C C . HIS A 1 90 ? 10.475 0.335 -16.382 1.00 86.31 90 HIS A C 1
ATOM 707 O O . HIS A 1 90 ? 9.562 0.308 -17.210 1.00 86.31 90 HIS A O 1
ATOM 713 N N . GLN A 1 91 ? 10.852 -0.740 -15.697 1.00 87.94 91 GLN A N 1
ATOM 714 C CA . GLN A 1 91 ? 10.183 -2.030 -15.829 1.00 87.94 91 GLN A CA 1
ATOM 715 C C . GLN A 1 91 ? 8.952 -2.069 -14.904 1.00 87.94 91 GLN A C 1
ATOM 717 O O . GLN A 1 91 ? 8.982 -2.548 -13.770 1.00 87.94 91 GLN A O 1
ATOM 722 N N . TRP A 1 92 ? 7.859 -1.446 -15.360 1.00 86.56 92 TRP A N 1
ATOM 723 C CA . TRP A 1 92 ? 6.657 -1.211 -14.547 1.00 86.56 92 TRP A CA 1
ATOM 724 C C . TRP A 1 92 ? 6.002 -2.496 -14.038 1.00 86.56 92 TRP A C 1
ATOM 726 O O . TRP A 1 92 ? 5.471 -2.509 -12.928 1.00 86.56 92 TRP A O 1
ATOM 736 N N . MET A 1 93 ? 6.055 -3.576 -14.816 1.00 87.75 93 MET A N 1
ATOM 737 C CA . MET A 1 93 ? 5.465 -4.853 -14.430 1.00 87.75 93 MET A CA 1
ATOM 738 C C . MET A 1 93 ? 6.127 -5.406 -13.161 1.00 87.75 93 MET A C 1
ATOM 740 O O . MET A 1 93 ? 5.426 -5.688 -12.188 1.00 87.75 93 MET A O 1
ATOM 744 N N . GLU A 1 94 ? 7.459 -5.499 -13.118 1.00 87.81 94 GLU A N 1
ATOM 745 C CA . GLU A 1 94 ? 8.204 -5.955 -11.940 1.00 87.81 94 GLU A CA 1
ATOM 746 C C . GLU A 1 94 ? 7.996 -5.018 -10.746 1.00 87.81 94 GLU A C 1
ATOM 748 O O . GLU A 1 94 ? 7.730 -5.480 -9.632 1.00 87.81 94 GLU A O 1
ATOM 753 N N . ILE A 1 95 ? 8.031 -3.701 -10.986 1.00 91.00 95 ILE A N 1
ATOM 754 C CA . ILE A 1 95 ? 7.818 -2.681 -9.949 1.00 91.00 95 ILE A CA 1
ATOM 755 C C . ILE A 1 95 ? 6.460 -2.870 -9.264 1.00 91.00 95 ILE A C 1
ATOM 757 O O . ILE A 1 95 ? 6.375 -2.780 -8.039 1.00 91.00 95 ILE A O 1
ATOM 761 N N . TRP A 1 96 ? 5.397 -3.154 -10.023 1.00 90.50 96 TRP A N 1
ATOM 762 C CA . TRP A 1 96 ? 4.050 -3.349 -9.478 1.00 90.50 96 TRP A CA 1
ATOM 763 C C . TRP A 1 96 ? 3.809 -4.755 -8.913 1.00 90.50 96 TRP A C 1
ATOM 765 O O . TRP A 1 96 ? 2.981 -4.916 -8.009 1.00 90.50 96 TRP A O 1
ATOM 775 N N . LEU A 1 97 ? 4.543 -5.773 -9.369 1.00 90.88 97 LEU A N 1
ATOM 776 C CA . LEU A 1 97 ? 4.437 -7.133 -8.835 1.00 90.88 97 LEU A CA 1
ATOM 777 C C . LEU A 1 97 ? 5.001 -7.266 -7.416 1.00 90.88 97 LEU A C 1
ATOM 779 O O . LEU A 1 97 ? 4.469 -8.041 -6.622 1.00 90.88 97 LEU A O 1
ATOM 783 N N . ILE A 1 98 ? 6.015 -6.485 -7.048 1.00 92.19 98 ILE A N 1
ATOM 784 C CA . ILE A 1 98 ? 6.586 -6.518 -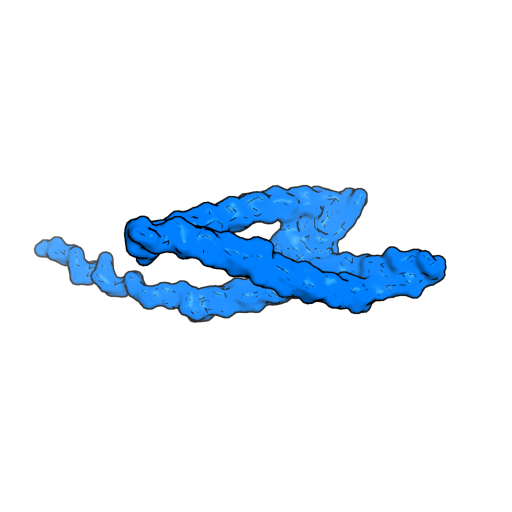5.692 1.00 92.19 98 ILE A CA 1
ATOM 785 C C . ILE A 1 98 ? 5.567 -6.129 -4.602 1.00 92.19 98 ILE A C 1
ATOM 787 O O . ILE A 1 98 ? 5.340 -6.929 -3.689 1.00 92.19 98 ILE A O 1
ATOM 791 N N . PRO A 1 99 ? 4.881 -4.969 -4.661 1.00 90.75 99 PRO A N 1
ATOM 792 C CA . PRO A 1 99 ? 3.846 -4.640 -3.685 1.00 90.75 99 PRO A CA 1
ATOM 793 C C . PRO A 1 99 ? 2.632 -5.577 -3.783 1.00 90.75 99 PRO A C 1
ATOM 795 O O . PRO A 1 99 ? 1.946 -5.788 -2.780 1.00 90.75 99 PRO A O 1
ATOM 798 N N . MET A 1 100 ? 2.373 -6.184 -4.950 1.00 93.56 100 MET A N 1
ATOM 799 C CA . MET A 1 100 ? 1.375 -7.249 -5.084 1.00 93.56 100 MET A CA 1
ATOM 800 C C . MET A 1 100 ? 1.742 -8.457 -4.215 1.00 93.56 100 MET A C 1
ATOM 802 O O . MET A 1 100 ? 0.910 -8.886 -3.414 1.00 93.56 100 MET A O 1
ATOM 806 N N . ALA A 1 101 ? 2.985 -8.937 -4.317 1.00 93.25 101 ALA A N 1
ATOM 807 C CA . ALA A 1 101 ? 3.501 -10.065 -3.548 1.00 93.25 101 ALA A CA 1
ATOM 808 C C . ALA A 1 101 ? 3.515 -9.780 -2.039 1.00 93.25 101 ALA A C 1
ATOM 810 O O . ALA A 1 101 ? 3.053 -10.610 -1.259 1.00 93.25 101 ALA A O 1
ATOM 811 N N . ILE A 1 102 ? 3.949 -8.584 -1.620 1.00 92.31 102 ILE A N 1
ATOM 812 C CA . ILE A 1 102 ? 3.910 -8.169 -0.206 1.00 92.31 102 ILE A CA 1
ATOM 813 C C . ILE A 1 102 ? 2.468 -8.170 0.312 1.00 92.31 102 ILE A C 1
ATOM 815 O O . ILE A 1 102 ? 2.187 -8.726 1.373 1.00 92.31 102 ILE A O 1
ATOM 819 N N . ALA A 1 103 ? 1.528 -7.593 -0.442 1.00 91.12 103 ALA A N 1
ATOM 820 C CA . ALA A 1 103 ? 0.121 -7.574 -0.051 1.00 91.12 103 ALA A CA 1
ATOM 821 C C . ALA A 1 103 ? -0.489 -8.986 0.010 1.00 91.12 103 ALA A C 1
ATOM 823 O O . ALA A 1 103 ? -1.294 -9.257 0.898 1.00 91.12 103 ALA A O 1
ATOM 824 N N . ALA A 1 104 ? -0.118 -9.877 -0.914 1.00 92.75 104 ALA A N 1
ATOM 825 C CA . ALA A 1 104 ? -0.544 -11.275 -0.906 1.00 92.75 104 ALA A CA 1
ATOM 826 C C . ALA A 1 104 ? -0.004 -12.014 0.326 1.00 92.75 104 ALA A C 1
ATOM 828 O O . ALA A 1 104 ? -0.755 -12.699 1.015 1.00 92.75 104 ALA A O 1
ATOM 829 N N . PHE A 1 105 ? 1.274 -11.817 0.650 1.00 94.12 105 PHE A N 1
ATOM 830 C CA . PHE A 1 105 ? 1.909 -12.398 1.828 1.00 94.12 105 PHE A CA 1
ATOM 831 C C . PHE A 1 105 ? 1.244 -11.928 3.128 1.00 94.12 105 PHE A C 1
ATOM 833 O O . PHE A 1 105 ? 0.855 -12.752 3.953 1.00 94.12 105 PHE A O 1
ATOM 840 N N . VAL A 1 106 ? 1.026 -10.618 3.288 1.00 91.31 106 VAL A N 1
ATOM 841 C CA . VAL A 1 106 ? 0.316 -10.062 4.454 1.00 91.31 106 VAL A CA 1
ATOM 842 C C . VAL A 1 106 ? -1.116 -10.593 4.537 1.00 91.31 106 VAL A C 1
ATOM 844 O O . VAL A 1 106 ? -1.581 -10.910 5.628 1.00 91.31 106 VAL A O 1
ATOM 847 N N . PHE A 1 107 ? -1.810 -10.740 3.405 1.00 89.75 107 PHE A N 1
ATOM 848 C CA . PHE A 1 107 ? -3.143 -11.342 3.372 1.00 89.75 107 PHE A CA 1
ATOM 849 C C . PHE A 1 107 ? -3.128 -12.802 3.844 1.00 89.75 107 PHE A C 1
ATOM 851 O O . PHE A 1 107 ? -3.969 -13.183 4.653 1.00 89.75 107 PHE A O 1
ATOM 858 N N . ILE A 1 108 ? -2.155 -13.605 3.405 1.00 92.38 108 ILE A N 1
ATOM 859 C CA . ILE A 1 108 ? -1.988 -14.991 3.866 1.00 92.38 108 ILE A CA 1
ATOM 860 C C . ILE A 1 108 ? -1.746 -15.029 5.379 1.00 92.38 108 ILE A C 1
ATOM 862 O O . ILE A 1 108 ? -2.420 -15.779 6.083 1.00 92.38 108 ILE A O 1
ATOM 866 N N . LEU A 1 109 ? -0.842 -14.188 5.897 1.00 91.75 109 LEU A N 1
ATOM 867 C CA . LEU A 1 109 ? -0.615 -14.075 7.340 1.00 91.75 109 LEU A CA 1
ATOM 868 C C . LEU A 1 109 ? -1.902 -13.695 8.076 1.00 91.75 109 LEU A C 1
ATOM 870 O O . LEU A 1 109 ? -2.241 -14.316 9.079 1.00 91.75 109 LEU A O 1
ATOM 874 N N . PHE A 1 110 ? -2.652 -12.720 7.565 1.00 87.06 110 PHE A N 1
ATOM 875 C CA . PHE A 1 110 ? -3.924 -12.317 8.151 1.00 87.06 110 PHE A CA 1
ATOM 876 C C . PHE A 1 110 ? -4.925 -13.479 8.187 1.00 87.06 110 PHE A C 1
ATOM 878 O O . PHE A 1 110 ? -5.523 -13.733 9.224 1.00 87.06 110 PHE A O 1
ATOM 885 N N . VAL A 1 111 ? -5.072 -14.245 7.105 1.00 89.44 111 VAL A N 1
ATOM 886 C CA . VAL A 1 111 ? -5.969 -15.413 7.076 1.00 89.44 111 VAL A CA 1
ATOM 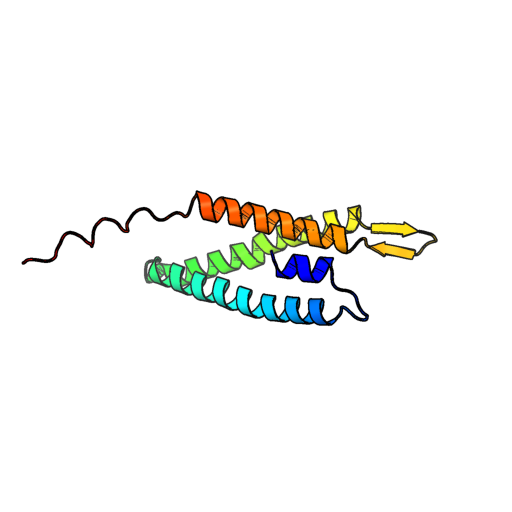887 C C . VAL A 1 111 ? -5.554 -16.480 8.099 1.00 89.44 111 VAL A C 1
ATOM 889 O O . VAL A 1 111 ? -6.419 -17.072 8.744 1.00 89.44 111 VAL A O 1
ATOM 892 N N . ILE A 1 112 ? -4.251 -16.709 8.280 1.00 91.62 112 ILE A N 1
ATOM 893 C CA . ILE A 1 112 ? -3.727 -17.709 9.223 1.00 91.62 112 ILE A CA 1
ATOM 894 C C . ILE A 1 112 ? -3.903 -17.256 10.679 1.00 91.62 112 ILE A C 1
ATOM 896 O O . ILE A 1 112 ? -4.410 -18.016 11.502 1.00 91.62 112 ILE A O 1
ATOM 900 N N . PHE A 1 113 ? -3.496 -16.028 11.008 1.00 89.06 113 PHE A N 1
ATOM 901 C CA . PHE A 1 113 ? -3.460 -15.533 12.388 1.00 89.06 113 PHE A CA 1
ATOM 902 C C . PHE A 1 113 ? -4.792 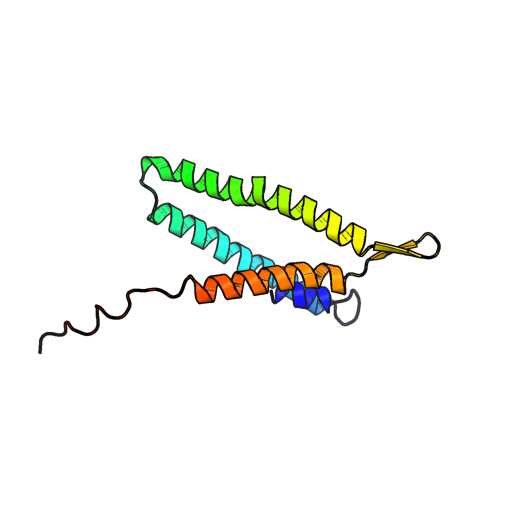-14.954 12.869 1.00 89.06 113 PHE A C 1
ATOM 904 O O . PHE A 1 113 ? -5.073 -14.975 14.064 1.00 89.06 113 PHE A O 1
ATOM 911 N N . PHE A 1 114 ? -5.619 -14.432 11.962 1.00 77.06 114 PHE A N 1
ATOM 912 C CA . PHE A 1 114 ? -6.866 -13.742 12.300 1.00 77.06 114 PHE A CA 1
ATOM 913 C C . PHE A 1 114 ? -8.103 -14.652 12.232 1.00 77.06 114 PHE A C 1
ATOM 915 O O . PHE A 1 114 ? -9.237 -14.172 12.298 1.00 77.06 114 PHE A O 1
ATOM 922 N N . LYS A 1 115 ? -7.909 -15.976 12.142 1.00 63.97 115 LYS A N 1
ATOM 923 C CA . LYS A 1 115 ? -8.989 -16.958 12.279 1.00 63.97 115 LYS A CA 1
ATOM 924 C C . LYS A 1 115 ? -9.568 -16.856 13.695 1.00 63.97 115 LYS A C 1
ATOM 926 O O . LYS A 1 115 ? -8.927 -17.222 14.677 1.00 63.97 115 LYS A O 1
ATOM 931 N N . ARG A 1 116 ? -10.773 -16.296 13.799 1.00 57.00 116 ARG A N 1
ATOM 932 C CA . ARG A 1 116 ? -11.417 -15.975 15.075 1.00 57.00 116 ARG A CA 1
ATOM 933 C C . ARG A 1 116 ? -11.701 -17.251 15.872 1.00 57.00 116 ARG A C 1
ATOM 935 O O . ARG A 1 116 ? -12.477 -18.097 15.438 1.00 57.00 116 ARG A O 1
ATOM 942 N N . SER A 1 117 ? -11.109 -17.351 17.058 1.00 55.41 117 SER A N 1
ATOM 943 C CA . SER A 1 117 ? -11.642 -18.141 18.162 1.00 55.41 117 SER A CA 1
ATOM 944 C C . SER A 1 117 ? -12.917 -17.451 18.669 1.00 55.41 117 SER A C 1
ATOM 946 O O . SER A 1 117 ? -12.900 -16.255 18.962 1.00 55.41 117 SER A O 1
ATOM 948 N N . GLY A 1 118 ? -14.043 -18.171 18.734 1.00 55.59 118 GLY A N 1
ATOM 949 C CA . GLY A 1 118 ? -15.245 -17.690 19.433 1.00 55.59 118 GLY A CA 1
ATOM 950 C C . GLY A 1 118 ? -16.577 -17.684 18.676 1.00 55.59 118 GLY A C 1
ATOM 951 O O . GLY A 1 118 ? -17.421 -16.855 18.997 1.00 55.59 118 GLY A O 1
ATOM 952 N N . GLU A 1 119 ? -16.812 -18.591 17.725 1.00 51.56 119 GLU A N 1
ATOM 953 C CA . GLU A 1 119 ? -18.172 -18.879 17.218 1.00 51.56 119 GLU A CA 1
ATOM 954 C C . GLU A 1 119 ? -18.631 -20.315 17.515 1.00 51.56 119 GLU A C 1
ATOM 956 O O . GLU A 1 119 ? -19.370 -20.910 16.744 1.00 51.56 119 GLU A O 1
ATOM 961 N N . GLU A 1 120 ? -18.248 -20.859 18.674 1.00 52.34 120 GLU A N 1
ATOM 962 C CA . GLU A 1 120 ? -18.837 -22.109 19.191 1.00 52.34 120 GLU A CA 1
ATOM 963 C C . GLU A 1 120 ? -19.677 -21.937 20.470 1.00 52.34 120 GLU A C 1
ATOM 965 O O . GLU A 1 120 ? -20.384 -22.861 20.845 1.00 52.34 120 GLU A O 1
ATOM 970 N N . SER A 1 121 ? -19.741 -20.764 21.119 1.00 50.66 121 SER A N 1
ATOM 971 C CA . SER A 1 121 ? -20.472 -20.632 22.402 1.00 50.66 121 SER A CA 1
ATOM 972 C C . SER A 1 121 ? -21.894 -20.050 22.333 1.00 50.66 121 SER A C 1
ATOM 974 O O . SER A 1 121 ? -22.475 -19.736 23.370 1.00 50.66 121 SER A O 1
ATOM 976 N N . ARG A 1 122 ? -22.509 -19.907 21.147 1.00 47.22 122 ARG A N 1
ATOM 977 C CA . ARG A 1 122 ? -23.901 -19.407 21.023 1.00 47.22 122 ARG A CA 1
ATOM 978 C C . ARG A 1 122 ? -24.800 -20.248 20.109 1.00 47.22 122 ARG A C 1
ATOM 980 O O . ARG A 1 122 ? -25.718 -19.715 19.492 1.00 47.22 122 ARG A O 1
ATOM 987 N N . ALA A 1 123 ? -24.552 -21.553 20.034 1.00 52.53 123 ALA A N 1
ATOM 988 C CA . ALA A 1 123 ? -25.507 -22.518 19.476 1.00 52.53 123 ALA A CA 1
ATOM 989 C C . ALA A 1 123 ? -26.142 -23.425 20.553 1.00 52.53 123 ALA A C 1
ATOM 991 O O . ALA A 1 123 ? -27.196 -24.001 20.307 1.00 52.53 123 ALA A O 1
ATOM 992 N N . GLU A 1 124 ? -25.578 -23.486 21.766 1.00 52.59 124 GLU A N 1
ATOM 993 C CA . GLU A 1 124 ? -25.999 -24.405 22.840 1.00 52.59 124 GLU A CA 1
ATOM 994 C C . GLU A 1 124 ? -26.777 -23.717 23.978 1.00 52.59 124 GLU A C 1
ATOM 996 O O . GLU A 1 124 ? -26.667 -24.067 25.146 1.00 52.59 124 GLU A O 1
ATOM 1001 N N . ASN A 1 125 ? -27.568 -22.689 23.671 1.00 54.41 125 ASN A N 1
ATOM 1002 C CA . ASN A 1 125 ? -28.555 -22.200 24.638 1.00 54.41 125 ASN A CA 1
ATOM 1003 C C . ASN A 1 125 ? -29.841 -21.777 23.928 1.00 54.41 125 ASN A C 1
ATOM 1005 O O . ASN A 1 125 ? -30.173 -20.596 23.815 1.00 54.41 125 ASN A O 1
ATOM 1009 N N . LYS A 1 126 ? -30.541 -22.776 23.385 1.00 43.53 126 LYS A N 1
ATOM 1010 C CA . LYS A 1 126 ? -31.988 -22.709 23.194 1.00 43.53 126 LYS A CA 1
ATOM 1011 C C . LYS A 1 126 ? -32.615 -23.561 24.301 1.00 43.53 126 LYS A C 1
ATOM 1013 O O . LYS A 1 126 ? -32.439 -24.776 24.249 1.00 43.53 126 LYS A O 1
ATOM 1018 N N . PRO A 1 127 ? -33.314 -22.974 25.286 1.00 61.75 127 PRO A N 1
ATOM 1019 C CA . PRO A 1 127 ? -34.196 -23.760 26.135 1.00 61.75 127 PRO A CA 1
ATOM 1020 C C . PRO A 1 127 ? -35.333 -24.308 25.259 1.00 61.75 127 PRO A C 1
ATOM 1022 O O . PRO A 1 127 ? -35.961 -23.547 24.516 1.00 61.75 127 PRO A O 1
ATOM 1025 N N . GLY A 1 128 ? -35.504 -25.631 25.284 1.00 62.16 128 GLY A N 1
ATOM 1026 C CA . GLY A 1 128 ? -36.684 -26.327 24.768 1.00 62.16 128 GLY A CA 1
ATOM 1027 C C . GLY A 1 128 ? -37.828 -26.289 25.766 1.00 62.16 128 GLY A C 1
ATOM 1028 O O . GLY A 1 128 ? -37.540 -26.147 26.977 1.00 62.16 128 GLY A O 1
#

Foldseek 3Di:
DQLLQLQLPADPPPSVVSPVVSVVVCVVVVCCVLVVVLVVLCVVDDPVCSVVSNVVVCCVVVNPVVVVVVVVLVVLQVVQWDQDPNDTDGNRNSSSVVVVVVVVVVVVVCVVVVPDDDPPPPPPDDDD

Sequence (128 aa):
MFRYLLFALGNNEAMVWMLYTGIILHGVCYDFFFVTGQIFVDKKAPSHLKASAQGMITFATYGLGMFIGTWFSGLIVGFFTTSQNGQTMHQWMEIWLIPMAIAAFVFILFVIFFKRSGEESRAENKPG

Radius of gyration: 20.63 Å; chains: 1; bounding box: 57×38×52 Å

Secondary structure (DSSP, 8-state):
-HHHHHHHH--SSTTHHHHHHHHHHHHHHHHHHHHHHHHHHHHHS-TTTHHHHHHHHHIIIIIIIHHHHHHHHHHHHHHTEEEETTEEEE-HHHHHHHHHHHHHHHHHHHHHH---S-SSTTSS----

pLDDT: mean 84.72, std 11.71, range [43.53, 94.94]